Protein AF-T0ZUW7-F1 (afdb_monomer)

pLDDT: mean 89.57, std 8.63, range [55.88, 98.19]

Structure (mmCIF, N/CA/C/O backbone):
data_AF-T0ZUW7-F1
#
_entry.id   AF-T0ZUW7-F1
#
loop_
_atom_site.group_PDB
_atom_site.id
_atom_site.type_symbol
_atom_site.label_atom_id
_atom_site.label_alt_id
_atom_site.label_comp_id
_atom_site.label_asym_id
_atom_site.label_entity_id
_atom_site.label_seq_id
_atom_site.pdbx_PDB_ins_code
_atom_site.Cartn_x
_atom_site.Cartn_y
_atom_site.Cartn_z
_atom_site.occupancy
_atom_site.B_iso_or_equiv
_atom_site.auth_seq_id
_atom_site.auth_comp_id
_atom_site.auth_asym_id
_atom_site.auth_atom_id
_atom_site.pdbx_PDB_model_num
ATOM 1 N N . MET A 1 1 ? -29.473 -1.817 14.376 1.00 65.31 1 MET A N 1
ATOM 2 C CA . MET A 1 1 ? -29.757 -1.803 12.923 1.00 65.31 1 MET A CA 1
ATOM 3 C C . MET A 1 1 ? -31.236 -1.796 12.573 1.00 65.31 1 MET A C 1
ATOM 5 O O . MET A 1 1 ? -31.624 -0.920 11.813 1.00 65.31 1 MET A O 1
ATOM 9 N N . SER A 1 2 ? -32.086 -2.659 13.151 1.00 75.00 2 SER A N 1
ATOM 10 C CA . SER A 1 2 ? -33.503 -2.723 12.728 1.00 75.00 2 SER A CA 1
ATOM 11 C C . SER A 1 2 ? -34.293 -1.420 12.934 1.00 75.00 2 SER A C 1
ATOM 13 O O . SER A 1 2 ? -35.151 -1.095 12.122 1.00 75.00 2 SER A O 1
ATOM 15 N N . ALA A 1 3 ? -33.976 -0.619 13.958 1.00 85.62 3 ALA A N 1
ATOM 16 C CA . ALA A 1 3 ? -34.626 0.676 14.181 1.00 85.62 3 ALA A CA 1
ATOM 17 C C . ALA A 1 3 ? -34.295 1.734 13.109 1.00 85.62 3 ALA A C 1
ATOM 19 O O . ALA A 1 3 ? -35.110 2.619 12.861 1.00 85.62 3 ALA A O 1
ATOM 20 N N . VAL A 1 4 ? -33.115 1.647 12.483 1.00 89.00 4 VAL A N 1
ATOM 21 C CA . VAL A 1 4 ? -32.708 2.555 11.398 1.00 89.00 4 VAL A CA 1
ATOM 22 C C . VAL A 1 4 ? -33.339 2.095 10.088 1.00 89.00 4 VAL A C 1
ATOM 24 O O . VAL A 1 4 ? -33.973 2.906 9.424 1.00 89.00 4 VAL A O 1
ATOM 27 N N . ASN A 1 5 ? -33.277 0.794 9.778 1.00 91.31 5 ASN A N 1
ATOM 28 C CA . ASN A 1 5 ? -33.849 0.239 8.543 1.00 91.31 5 ASN A CA 1
ATOM 29 C C . ASN A 1 5 ? -35.365 0.454 8.449 1.00 91.31 5 ASN A C 1
ATOM 31 O O . ASN A 1 5 ? -35.867 0.770 7.381 1.00 91.31 5 ASN A O 1
ATOM 35 N N . LYS A 1 6 ? -36.088 0.424 9.577 1.00 90.75 6 LYS A N 1
ATOM 36 C CA . LYS A 1 6 ? -37.525 0.759 9.628 1.00 90.75 6 LYS A CA 1
ATOM 37 C C . LYS A 1 6 ? -37.865 2.195 9.205 1.00 90.75 6 LYS A C 1
ATOM 39 O O . LYS A 1 6 ? -39.023 2.470 8.916 1.00 90.75 6 LYS A O 1
ATOM 44 N N . LYS A 1 7 ? -36.899 3.118 9.231 1.00 93.94 7 LYS A N 1
ATOM 45 C CA . LYS A 1 7 ? -37.083 4.526 8.840 1.00 93.94 7 LYS A CA 1
ATOM 46 C C . LYS A 1 7 ? -36.586 4.819 7.423 1.00 93.94 7 LYS A C 1
ATOM 48 O O . LYS A 1 7 ? -36.747 5.944 6.956 1.00 93.94 7 LYS A O 1
ATOM 53 N N . LEU A 1 8 ? -35.947 3.853 6.765 1.00 92.25 8 LEU A N 1
ATOM 54 C CA . LEU A 1 8 ? -35.429 4.025 5.415 1.00 92.25 8 LEU A CA 1
ATOM 55 C C . LEU A 1 8 ? -36.551 3.781 4.388 1.00 92.25 8 LEU A C 1
ATOM 57 O O . LEU A 1 8 ? -37.366 2.878 4.577 1.00 92.25 8 LEU A O 1
ATOM 61 N N . PRO A 1 9 ? -36.643 4.596 3.324 1.00 93.50 9 PRO A N 1
ATOM 62 C CA . PRO A 1 9 ? -37.718 4.483 2.348 1.00 93.50 9 PRO A CA 1
ATOM 63 C C . PRO A 1 9 ? -37.502 3.314 1.378 1.00 93.50 9 PRO A C 1
ATOM 65 O O . PRO A 1 9 ? -36.383 3.041 0.937 1.00 93.50 9 PRO A O 1
ATOM 68 N N . GLY A 1 10 ? -38.605 2.686 0.964 1.00 89.12 10 GLY A N 1
ATOM 69 C CA . GLY A 1 10 ? -38.611 1.680 -0.099 1.00 89.12 10 GLY A CA 1
ATOM 70 C C . GLY A 1 10 ? -37.726 0.472 0.217 1.00 89.12 10 GLY A C 1
ATOM 71 O O . GLY A 1 10 ? -37.891 -0.163 1.251 1.00 89.12 10 GLY A O 1
ATOM 72 N N . ALA A 1 11 ? -36.801 0.157 -0.693 1.00 91.06 11 ALA A N 1
ATOM 73 C CA . ALA A 1 11 ? -35.883 -0.982 -0.596 1.00 91.06 11 ALA A CA 1
ATOM 74 C C . ALA A 1 11 ? -34.503 -0.618 -0.003 1.00 91.06 11 ALA A C 1
ATOM 76 O O . ALA A 1 11 ? -33.532 -1.341 -0.210 1.00 91.06 11 ALA A O 1
ATOM 77 N N . MET A 1 12 ? -34.371 0.533 0.666 1.00 94.00 12 MET A N 1
ATOM 78 C CA . MET A 1 12 ? -33.100 0.946 1.263 1.00 94.00 12 MET A CA 1
ATOM 79 C C . MET A 1 12 ? -32.828 0.191 2.567 1.00 94.00 12 MET A C 1
ATOM 81 O O . MET A 1 12 ? -33.620 0.256 3.504 1.00 94.00 12 MET A O 1
ATOM 85 N N . GLU A 1 13 ? -31.660 -0.444 2.657 1.00 92.31 13 GLU A N 1
ATOM 86 C CA . GLU A 1 13 ? -31.231 -1.187 3.839 1.00 92.31 13 GLU A CA 1
ATOM 87 C C . GLU A 1 13 ? -29.816 -0.784 4.271 1.00 92.31 13 GLU A C 1
ATOM 89 O O . GLU A 1 13 ? -28.922 -0.590 3.446 1.00 92.31 13 GLU A O 1
ATOM 94 N N . LEU A 1 14 ? -29.617 -0.629 5.582 1.00 93.56 14 LEU A N 1
ATOM 95 C CA . LEU A 1 14 ? -28.303 -0.496 6.196 1.00 93.56 14 LEU A CA 1
ATOM 96 C C . LEU A 1 14 ? -27.895 -1.837 6.807 1.00 93.56 14 LEU A C 1
ATOM 98 O O . LEU A 1 14 ? -28.558 -2.349 7.713 1.00 93.56 14 LEU A O 1
ATOM 102 N N . GLU A 1 15 ? -26.748 -2.339 6.370 1.00 92.88 15 GLU A N 1
ATOM 103 C CA . GLU A 1 15 ? -26.141 -3.566 6.875 1.00 92.88 15 GLU A CA 1
ATOM 104 C C . GLU A 1 15 ? -24.852 -3.271 7.645 1.00 92.88 15 GLU A C 1
ATOM 106 O O . GLU A 1 15 ? -24.142 -2.295 7.381 1.00 92.88 15 GLU A O 1
ATOM 111 N N . LEU A 1 16 ? -24.548 -4.124 8.623 1.00 91.69 16 LEU A N 1
ATOM 112 C CA . LEU A 1 16 ? -23.254 -4.109 9.294 1.00 91.69 16 LEU A CA 1
ATOM 113 C C . LEU A 1 16 ? -22.248 -4.837 8.418 1.00 91.69 16 LEU A C 1
ATOM 115 O O . LEU A 1 16 ? -22.358 -6.046 8.253 1.00 91.69 16 LEU A O 1
ATOM 119 N N . GLU A 1 17 ? -21.260 -4.114 7.897 1.00 90.38 17 GLU A N 1
ATOM 120 C CA . GLU A 1 17 ? -20.214 -4.756 7.101 1.00 90.38 17 GLU A CA 1
ATOM 121 C C . GLU A 1 17 ? -19.200 -5.492 7.990 1.00 90.38 17 GLU A C 1
ATOM 123 O O . GLU A 1 17 ? -18.935 -6.668 7.763 1.00 90.38 17 GLU A O 1
ATOM 128 N N . ASP A 1 18 ? -18.598 -4.807 8.971 1.00 93.44 18 ASP A N 1
ATOM 129 C CA . ASP A 1 18 ? -17.554 -5.382 9.834 1.00 93.44 18 ASP A CA 1
ATOM 130 C C . ASP A 1 18 ? -17.243 -4.466 11.037 1.00 93.44 18 ASP A C 1
ATOM 132 O O . ASP A 1 18 ? -17.628 -3.290 11.049 1.00 93.44 18 ASP A O 1
ATOM 136 N N . PHE A 1 19 ? -16.471 -4.979 11.998 1.00 95.50 19 PHE A N 1
ATOM 137 C CA . PHE A 1 19 ? -15.867 -4.217 13.092 1.00 95.50 19 PHE A CA 1
ATOM 138 C C . PHE A 1 19 ? -14.352 -4.117 12.918 1.00 95.50 19 PHE A C 1
ATOM 140 O O . PHE A 1 19 ? -13.660 -5.100 12.644 1.00 95.50 19 PHE A O 1
ATOM 147 N N . TYR A 1 20 ? -13.820 -2.908 13.108 1.00 96.12 20 TYR A N 1
ATOM 148 C CA . TYR A 1 20 ? -12.400 -2.620 12.923 1.00 96.12 20 TYR A CA 1
ATOM 149 C C . TYR A 1 20 ? -11.788 -2.050 14.198 1.00 96.12 20 TYR A C 1
ATOM 151 O O . TYR A 1 20 ? -12.281 -1.070 14.750 1.00 96.12 20 TYR A O 1
ATOM 159 N N . THR A 1 21 ? -10.679 -2.641 14.634 1.00 95.06 21 THR A N 1
ATOM 160 C CA . THR A 1 21 ? -9.975 -2.274 15.869 1.00 95.06 21 THR A CA 1
ATOM 161 C C . THR A 1 21 ? -9.052 -1.077 15.673 1.00 95.06 21 THR A C 1
ATOM 163 O O . THR A 1 21 ? -8.863 -0.278 16.588 1.00 95.06 21 THR A O 1
ATOM 166 N N . ARG A 1 22 ? -8.475 -0.928 14.472 1.00 95.44 22 ARG A N 1
ATOM 167 C CA . ARG A 1 22 ? -7.597 0.188 14.088 1.00 95.44 22 ARG A CA 1
ATOM 168 C C . ARG A 1 22 ? -7.790 0.558 12.625 1.00 95.44 22 ARG A C 1
ATOM 170 O O . ARG A 1 22 ? -8.087 -0.293 11.787 1.00 95.44 22 ARG A O 1
ATOM 177 N N . GLY A 1 23 ? -7.563 1.830 12.308 1.00 94.25 23 GLY A N 1
ATOM 178 C CA . GLY A 1 23 ? -7.684 2.345 10.952 1.00 94.25 23 GLY A CA 1
ATOM 179 C C . GLY A 1 23 ? -6.717 3.484 10.659 1.00 94.25 23 GLY A C 1
ATOM 180 O O . GLY A 1 23 ? -6.427 4.309 11.519 1.00 94.25 23 GLY A O 1
ATOM 181 N N . VAL A 1 24 ? -6.239 3.530 9.420 1.00 92.88 24 VAL A N 1
ATOM 182 C CA . VAL A 1 24 ? -5.440 4.622 8.865 1.00 92.88 24 VAL A CA 1
ATOM 183 C C . VAL A 1 24 ? -6.250 5.291 7.765 1.00 92.88 24 VAL A C 1
ATOM 185 O O . VAL A 1 24 ? -6.628 4.650 6.782 1.00 92.88 24 VAL A O 1
ATOM 188 N N . PHE A 1 25 ? -6.462 6.596 7.913 1.00 91.38 25 PHE A N 1
ATOM 189 C CA . PHE A 1 25 ? -7.067 7.463 6.908 1.00 91.38 25 PHE A CA 1
ATOM 190 C C . PHE A 1 25 ? -6.037 8.503 6.490 1.00 91.38 25 PHE A C 1
ATOM 192 O O . PHE A 1 25 ? -5.403 9.134 7.332 1.00 91.38 25 PHE A O 1
ATOM 199 N N . VAL A 1 26 ? -5.844 8.668 5.185 1.00 86.44 26 VAL A N 1
ATOM 200 C CA . VAL A 1 26 ? -4.820 9.580 4.657 1.00 86.44 26 VAL A CA 1
ATOM 201 C C . VAL A 1 26 ? -5.469 10.899 4.268 1.00 86.44 26 VAL A C 1
ATOM 203 O O . VAL A 1 26 ? -6.536 10.899 3.658 1.00 86.44 26 VAL A O 1
ATOM 206 N N . GLY A 1 27 ? -4.834 12.023 4.597 1.00 80.38 27 GLY A N 1
ATOM 207 C CA . GLY A 1 27 ? -5.295 13.354 4.192 1.00 80.38 27 GLY A CA 1
ATOM 208 C C . GLY A 1 27 ? -5.188 13.585 2.681 1.00 80.38 27 GLY A C 1
ATOM 209 O O . GLY A 1 27 ? -4.425 12.916 1.977 1.00 80.38 27 GLY A O 1
ATOM 210 N N . LYS A 1 28 ? -5.948 14.552 2.157 1.00 76.50 28 LYS A N 1
ATOM 211 C CA . LYS A 1 28 ? -5.765 15.035 0.785 1.00 76.50 28 LYS A CA 1
ATOM 212 C C . LYS A 1 28 ? -4.406 15.715 0.646 1.00 76.50 28 LYS A C 1
ATOM 214 O O . LYS A 1 28 ? -3.931 16.412 1.540 1.00 76.50 28 LYS A O 1
ATOM 219 N N . LYS A 1 29 ? -3.805 15.565 -0.534 1.00 67.50 29 LYS A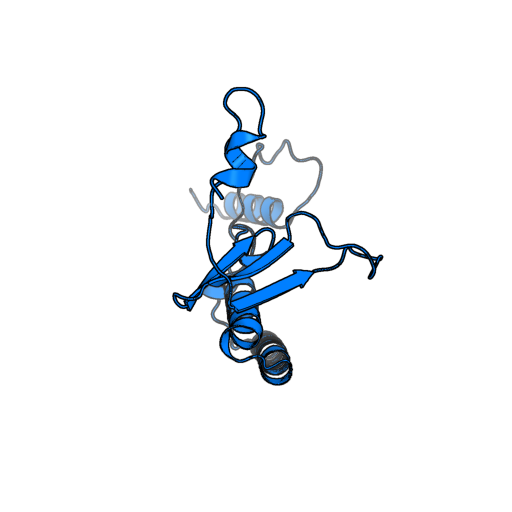 N 1
ATOM 220 C CA . LYS A 1 29 ? -2.565 16.258 -0.896 1.00 67.50 29 LYS A CA 1
ATOM 221 C C . LYS A 1 29 ? -2.792 17.777 -0.766 1.00 67.50 29 LYS A C 1
ATOM 223 O O . LYS A 1 29 ? -3.679 18.311 -1.425 1.00 67.50 29 LYS A O 1
ATOM 228 N N . GLY A 1 30 ? -2.040 18.439 0.115 1.00 66.06 30 GLY A N 1
ATOM 229 C CA . GLY A 1 30 ? -2.099 19.893 0.335 1.00 66.06 30 GLY A CA 1
ATOM 230 C C . GLY A 1 30 ? -3.196 20.412 1.278 1.00 66.06 30 GLY A C 1
ATOM 231 O O . GLY A 1 30 ? -3.258 21.619 1.483 1.00 66.06 30 GLY A O 1
ATOM 232 N N . LYS A 1 31 ? -4.051 19.554 1.862 1.00 59.94 31 LYS A N 1
ATOM 233 C CA . LYS A 1 31 ? -5.048 19.956 2.877 1.00 59.94 31 LYS A CA 1
ATOM 234 C C . LYS A 1 31 ? -5.138 18.902 3.982 1.00 59.94 31 LYS A C 1
ATOM 236 O O . LYS A 1 31 ? -5.708 17.834 3.764 1.00 59.94 31 LYS A O 1
ATOM 241 N N . SER A 1 32 ? -4.591 19.212 5.156 1.00 59.19 32 SER A N 1
ATOM 242 C CA . SER A 1 32 ? -4.556 18.323 6.329 1.00 59.19 32 SER A CA 1
ATOM 243 C C . SER A 1 32 ? -5.931 18.084 6.956 1.00 59.19 32 SER A C 1
ATOM 245 O O . SER A 1 32 ? -6.160 17.016 7.510 1.00 59.19 32 SER A O 1
ATOM 247 N N . GLU A 1 33 ? -6.865 19.026 6.819 1.00 67.44 33 GLU A N 1
ATOM 248 C CA . GLU A 1 33 ? -8.181 18.957 7.473 1.00 67.44 33 GLU A CA 1
ATOM 249 C C . GLU A 1 33 ? -9.199 18.055 6.758 1.00 67.44 33 GLU A C 1
ATOM 251 O O . GLU A 1 33 ? -10.282 17.803 7.277 1.00 67.44 33 GLU A O 1
ATOM 256 N N . SER A 1 34 ? -8.884 17.552 5.556 1.00 71.44 34 SER A N 1
ATOM 257 C CA . SER A 1 34 ? -9.823 16.735 4.777 1.00 71.44 34 SER A CA 1
ATOM 258 C C . SER A 1 34 ? -9.205 15.419 4.315 1.00 71.44 34 SER A C 1
ATOM 260 O O . SER A 1 34 ? -8.150 15.401 3.681 1.00 71.44 34 SER A O 1
ATOM 262 N N . GLY A 1 35 ? -9.887 14.307 4.593 1.00 73.69 35 GLY A N 1
ATOM 263 C CA . GLY A 1 35 ? -9.469 12.971 4.169 1.00 73.69 35 GLY A CA 1
ATOM 264 C C . GLY A 1 35 ? -9.501 12.783 2.648 1.00 73.69 35 GLY A C 1
ATOM 265 O O . GLY A 1 35 ? -10.390 13.276 1.942 1.00 73.69 35 GLY A O 1
ATOM 266 N N . ALA A 1 36 ? -8.534 12.035 2.122 1.00 80.38 36 ALA A N 1
ATOM 267 C CA . ALA A 1 36 ? -8.537 11.570 0.747 1.00 80.38 36 ALA A CA 1
ATOM 268 C C . ALA A 1 36 ? -9.666 10.551 0.553 1.00 80.38 36 ALA A C 1
ATOM 270 O O . ALA A 1 36 ? -9.736 9.511 1.213 1.00 80.38 36 ALA A O 1
ATOM 271 N N . LYS A 1 37 ? -10.566 10.841 -0.391 1.00 81.75 37 LYS A N 1
ATOM 272 C CA . LYS A 1 37 ? -11.683 9.948 -0.711 1.00 81.75 37 LYS A CA 1
ATOM 273 C C . LYS A 1 37 ? -11.125 8.585 -1.144 1.00 81.75 37 LYS A C 1
ATOM 275 O O . LYS A 1 37 ? -10.245 8.525 -1.997 1.00 81.75 37 LYS A O 1
ATOM 280 N N . LYS A 1 38 ? -11.675 7.499 -0.587 1.00 84.88 38 LYS A N 1
ATOM 281 C CA . LYS A 1 38 ? -11.328 6.095 -0.896 1.00 84.88 38 LYS A CA 1
ATOM 282 C C . LYS A 1 38 ? -9.900 5.648 -0.534 1.00 84.88 38 LYS A C 1
ATOM 284 O O . LYS A 1 38 ? -9.525 4.567 -0.977 1.00 84.88 38 LYS A O 1
ATOM 289 N N . LYS A 1 39 ? -9.123 6.408 0.251 1.00 89.94 39 LYS A N 1
ATOM 290 C CA . LYS A 1 39 ? -7.780 5.987 0.691 1.00 89.94 39 LYS A CA 1
ATOM 291 C C . LYS A 1 39 ? -7.768 5.670 2.188 1.00 89.94 39 LYS A C 1
ATOM 293 O O . LYS A 1 39 ? -7.686 6.579 3.011 1.00 89.94 39 LYS A O 1
ATOM 298 N N . TYR A 1 40 ? -7.890 4.388 2.528 1.00 92.38 40 TYR A N 1
ATOM 299 C CA . TYR A 1 40 ? -7.903 3.915 3.915 1.00 92.38 40 TYR A CA 1
ATOM 300 C C . TYR A 1 40 ? -7.427 2.464 4.049 1.00 92.38 40 TYR A C 1
ATOM 302 O O . TYR A 1 40 ? -7.497 1.680 3.098 1.00 92.38 40 TYR A O 1
ATOM 310 N N . ALA A 1 41 ? -6.921 2.125 5.232 1.00 95.12 41 ALA A N 1
ATOM 311 C CA . ALA A 1 41 ? -6.537 0.772 5.607 1.00 95.12 41 ALA A CA 1
ATOM 312 C C . ALA A 1 41 ? -7.079 0.466 7.006 1.00 95.12 41 ALA A C 1
ATOM 314 O O . ALA A 1 41 ? -6.916 1.286 7.902 1.00 95.12 41 ALA A O 1
ATOM 315 N N . LEU A 1 42 ? -7.741 -0.674 7.188 1.00 95.69 42 LEU A N 1
ATOM 316 C CA . LEU A 1 42 ? -8.441 -1.027 8.425 1.00 95.69 42 LEU A CA 1
ATOM 317 C C . LEU A 1 42 ? -8.045 -2.433 8.878 1.00 95.69 42 LEU A C 1
ATOM 319 O O . LEU A 1 42 ? -7.878 -3.311 8.034 1.00 95.69 42 LEU A O 1
ATOM 323 N N . LEU A 1 43 ? -7.925 -2.647 10.186 1.00 97.00 43 LEU A N 1
ATOM 324 C CA . LEU A 1 43 ? -7.699 -3.951 10.808 1.00 97.00 43 LEU A CA 1
ATOM 325 C C . LEU A 1 43 ? -9.006 -4.448 11.420 1.00 97.00 43 LEU A C 1
ATOM 327 O O . LEU A 1 43 ? -9.509 -3.826 12.351 1.00 97.00 43 LEU A O 1
ATOM 331 N N . SER A 1 44 ? -9.560 -5.536 10.891 1.00 96.38 44 SER A N 1
ATOM 332 C CA . SER A 1 44 ? -10.762 -6.168 11.446 1.00 96.38 44 SER A CA 1
ATOM 333 C C . SER A 1 44 ? -10.451 -6.856 12.777 1.00 96.38 44 SER A C 1
ATOM 335 O O . SER A 1 44 ? -9.310 -7.273 12.993 1.00 96.38 44 SER A O 1
ATOM 337 N N . GLU A 1 45 ? -11.466 -7.139 13.589 1.00 94.56 45 GLU A N 1
ATOM 338 C CA . GLU A 1 45 ? -11.31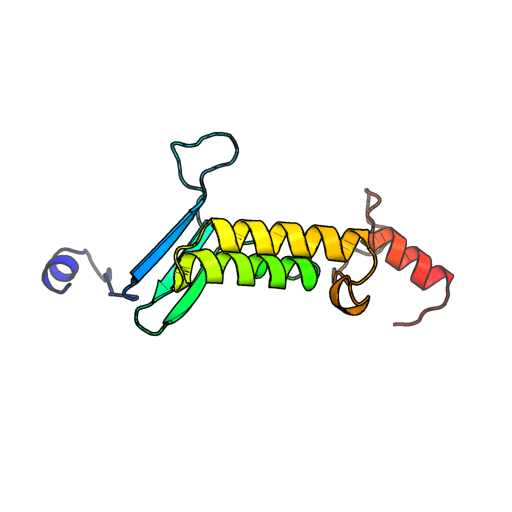8 -7.989 14.785 1.00 94.56 45 GLU A CA 1
ATOM 339 C C . GLU A 1 45 ? -10.751 -9.383 14.470 1.00 94.56 45 GLU A C 1
ATOM 341 O O . GLU A 1 45 ? -9.961 -9.923 15.238 1.00 94.56 45 GLU A O 1
ATOM 346 N N . SER A 1 46 ? -11.036 -9.928 13.280 1.00 93.38 46 SER A N 1
ATOM 347 C CA . SER A 1 46 ? -10.475 -11.211 12.833 1.00 93.38 46 SER A CA 1
ATOM 348 C C . SER A 1 46 ? -8.996 -11.141 12.397 1.00 93.38 46 SER A C 1
ATOM 350 O O . SER A 1 46 ? -8.501 -12.072 11.763 1.00 93.38 46 SER A O 1
ATOM 352 N N . GLY A 1 47 ? -8.308 -10.010 12.592 1.00 92.62 47 GLY A N 1
ATOM 353 C CA . GLY A 1 47 ? -6.913 -9.805 12.183 1.00 92.62 47 GLY A CA 1
ATOM 354 C C . GLY A 1 47 ? -6.674 -9.567 10.682 1.00 92.62 47 GLY A C 1
ATOM 355 O O . GLY A 1 47 ? -5.522 -9.429 10.259 1.00 92.62 47 GLY A O 1
ATOM 356 N N . ARG A 1 48 ? -7.727 -9.497 9.855 1.00 94.00 48 ARG A N 1
ATOM 357 C CA . ARG A 1 48 ? -7.623 -9.199 8.419 1.00 94.00 48 ARG A CA 1
ATOM 358 C C . ARG A 1 48 ? -7.428 -7.701 8.189 1.00 94.00 48 ARG A C 1
ATOM 360 O O . ARG A 1 48 ? -8.090 -6.871 8.807 1.00 94.00 48 ARG A O 1
ATOM 367 N N . ILE A 1 49 ? -6.536 -7.349 7.262 1.00 94.12 49 ILE A N 1
ATOM 368 C CA . ILE A 1 49 ? -6.321 -5.955 6.860 1.00 94.12 49 ILE A CA 1
ATOM 369 C C . ILE A 1 49 ? -7.062 -5.677 5.552 1.00 94.12 49 ILE A C 1
ATOM 371 O O . ILE A 1 49 ? -6.770 -6.272 4.515 1.00 94.12 49 ILE A O 1
ATOM 375 N N . LYS A 1 50 ? -7.993 -4.723 5.589 1.00 93.25 50 LYS A N 1
ATOM 376 C CA . LYS A 1 50 ? -8.716 -4.215 4.421 1.00 93.25 50 LYS A CA 1
ATOM 377 C C . LYS A 1 50 ? -8.052 -2.942 3.920 1.00 93.25 50 LYS A C 1
ATOM 379 O O . LYS A 1 50 ? -7.987 -1.960 4.648 1.00 93.25 50 LYS A O 1
ATOM 384 N N . ILE A 1 51 ? -7.598 -2.936 2.668 1.00 92.38 51 ILE A N 1
ATOM 385 C CA . ILE A 1 51 ? -6.862 -1.812 2.065 1.00 92.38 51 ILE A CA 1
ATOM 386 C C . ILE A 1 51 ? -7.636 -1.290 0.854 1.00 92.38 51 ILE A C 1
ATOM 388 O O . ILE A 1 51 ? -8.015 -2.058 -0.032 1.00 92.38 51 ILE A O 1
ATOM 392 N N . LYS A 1 52 ? -7.872 0.024 0.797 1.00 90.81 52 LYS A N 1
ATOM 393 C CA . LYS A 1 52 ? -8.555 0.698 -0.316 1.00 90.81 52 LYS A CA 1
ATOM 394 C C . LYS A 1 52 ? -7.789 1.947 -0.744 1.00 90.81 52 LYS A C 1
ATOM 396 O O . LYS A 1 52 ? -7.337 2.721 0.091 1.00 90.81 52 LYS A O 1
ATOM 401 N N . GLY A 1 53 ? -7.637 2.122 -2.059 1.00 86.31 53 GLY A N 1
ATOM 402 C CA . GLY A 1 53 ? -7.045 3.318 -2.679 1.00 86.31 53 GLY A CA 1
ATOM 403 C C . GLY A 1 53 ? -5.540 3.515 -2.471 1.00 86.31 53 GLY A C 1
ATOM 404 O O . GLY A 1 53 ? -5.010 4.546 -2.879 1.00 86.31 53 GLY A O 1
ATOM 405 N N . PHE A 1 54 ? -4.854 2.558 -1.846 1.00 87.62 54 PHE A N 1
ATOM 406 C CA . PHE A 1 54 ? -3.398 2.552 -1.716 1.00 87.62 54 PHE A CA 1
ATOM 407 C C . PHE A 1 54 ? -2.708 1.954 -2.945 1.00 87.62 54 PHE A C 1
ATOM 409 O O . PHE A 1 54 ? -3.303 1.223 -3.733 1.00 87.62 54 PHE A O 1
ATOM 416 N N . GLU A 1 55 ? -1.429 2.268 -3.098 1.00 80.62 55 GLU A N 1
ATOM 417 C CA . GLU A 1 55 ? -0.575 1.825 -4.195 1.00 80.62 55 GLU A CA 1
ATOM 418 C C . GLU A 1 55 ? -0.395 0.294 -4.220 1.00 80.62 55 GLU A C 1
ATOM 420 O O . GLU A 1 55 ? -0.265 -0.286 -5.291 1.00 80.62 55 GLU A O 1
ATOM 425 N N . LEU A 1 56 ? -0.518 -0.381 -3.072 1.00 80.00 56 LEU A N 1
ATOM 426 C CA . LEU A 1 56 ? -0.412 -1.835 -2.905 1.00 80.00 56 LEU A CA 1
ATOM 427 C C . LEU A 1 56 ? -1.319 -2.638 -3.848 1.00 80.00 56 LEU A C 1
ATOM 429 O O . LEU A 1 56 ? -0.965 -3.747 -4.256 1.00 80.00 56 LEU A O 1
ATOM 433 N N . VAL A 1 57 ? -2.506 -2.104 -4.155 1.00 75.50 57 VAL A N 1
ATOM 434 C CA . VAL A 1 57 ? -3.500 -2.781 -5.004 1.00 75.50 57 VAL A CA 1
ATOM 435 C C . VAL A 1 57 ? -3.315 -2.480 -6.491 1.00 75.50 57 VAL A C 1
ATOM 437 O O . VAL A 1 57 ? -4.026 -3.040 -7.327 1.00 75.50 57 VAL A O 1
ATOM 440 N N . ARG A 1 58 ? -2.380 -1.593 -6.840 1.00 82.50 58 ARG A N 1
ATOM 441 C CA . ARG A 1 58 ? -2.068 -1.275 -8.227 1.00 82.50 58 ARG A CA 1
ATOM 442 C C . ARG A 1 58 ? -1.071 -2.285 -8.795 1.00 82.50 58 ARG A C 1
ATOM 444 O O . ARG A 1 58 ? -0.146 -2.724 -8.120 1.00 82.50 58 ARG A O 1
ATOM 451 N N . ARG A 1 59 ? -1.288 -2.660 -10.056 1.00 80.62 59 ARG A N 1
ATOM 452 C CA . ARG A 1 59 ? -0.507 -3.691 -10.764 1.00 80.62 59 ARG A CA 1
ATOM 453 C C . ARG A 1 59 ? 0.759 -3.132 -11.417 1.00 80.62 59 ARG A C 1
ATOM 455 O O . ARG A 1 59 ? 1.660 -3.891 -11.734 1.00 80.62 59 ARG A O 1
ATOM 462 N N . ASP A 1 60 ? 0.806 -1.816 -11.591 1.00 84.94 60 ASP A N 1
ATOM 463 C CA . ASP A 1 60 ? 1.875 -1.061 -12.245 1.00 84.94 60 ASP A CA 1
ATOM 464 C C . ASP A 1 60 ? 2.961 -0.586 -11.265 1.00 84.94 60 ASP A C 1
ATOM 466 O O . ASP A 1 60 ? 3.663 0.384 -11.532 1.00 84.94 60 ASP A O 1
ATOM 470 N N . TRP A 1 61 ? 3.096 -1.261 -10.122 1.00 89.81 61 TRP A N 1
ATOM 471 C CA . TRP A 1 61 ? 4.127 -0.999 -9.118 1.00 89.81 61 TRP A CA 1
ATOM 472 C C . TRP A 1 61 ? 5.013 -2.225 -8.935 1.00 89.81 61 TRP A C 1
ATOM 474 O O . TRP A 1 61 ? 4.533 -3.358 -9.012 1.00 89.81 61 TRP A O 1
ATOM 484 N N . SER A 1 62 ? 6.294 -1.987 -8.652 1.00 93.00 62 SER A N 1
ATOM 485 C CA . SER A 1 62 ? 7.253 -3.050 -8.357 1.00 93.00 62 SER A CA 1
ATOM 486 C C . SER A 1 62 ? 6.870 -3.815 -7.089 1.00 93.00 62 SER A C 1
ATOM 488 O O . SER A 1 62 ? 6.221 -3.277 -6.181 1.00 93.00 62 SER A O 1
ATOM 490 N N . ASN A 1 63 ? 7.282 -5.082 -7.012 1.00 92.94 63 ASN A N 1
ATOM 491 C CA . ASN A 1 63 ? 6.972 -5.922 -5.859 1.00 92.94 63 ASN A CA 1
ATOM 492 C C . ASN A 1 63 ? 7.577 -5.349 -4.571 1.00 92.94 63 ASN A C 1
ATOM 494 O O . ASN A 1 63 ? 6.903 -5.314 -3.544 1.00 92.94 63 ASN A O 1
ATOM 498 N N . VAL A 1 64 ? 8.796 -4.798 -4.645 1.00 94.88 64 VAL A N 1
ATOM 499 C CA . VAL A 1 64 ? 9.446 -4.148 -3.499 1.00 94.88 64 VAL A CA 1
ATOM 500 C C . VAL A 1 64 ? 8.601 -3.004 -2.933 1.00 94.88 64 VAL A C 1
ATOM 502 O O . VAL A 1 64 ? 8.416 -2.915 -1.724 1.00 94.88 64 VAL A O 1
ATOM 505 N N . ALA A 1 65 ? 8.007 -2.162 -3.784 1.00 93.31 65 ALA A N 1
ATOM 506 C CA . ALA A 1 65 ? 7.189 -1.044 -3.321 1.00 93.31 65 ALA A CA 1
ATOM 507 C C . ALA A 1 65 ? 5.890 -1.527 -2.660 1.00 93.31 65 ALA A C 1
ATOM 509 O O . ALA A 1 65 ? 5.470 -0.988 -1.631 1.00 93.31 65 ALA A O 1
ATOM 510 N N . ARG A 1 66 ? 5.270 -2.564 -3.236 1.00 92.75 66 ARG A N 1
ATOM 511 C CA . ARG A 1 66 ? 4.068 -3.200 -2.689 1.00 92.75 66 ARG A CA 1
ATOM 512 C C . ARG A 1 66 ? 4.359 -3.812 -1.320 1.00 92.75 66 ARG A C 1
ATOM 514 O O . ARG A 1 66 ? 3.682 -3.476 -0.350 1.00 92.75 66 ARG A O 1
ATOM 521 N N . GLU A 1 67 ? 5.391 -4.638 -1.210 1.00 93.62 67 GLU A N 1
ATOM 522 C CA . GLU A 1 67 ? 5.719 -5.317 0.043 1.00 93.62 67 GLU A CA 1
ATOM 523 C C . GLU A 1 67 ? 6.148 -4.332 1.138 1.00 93.62 67 GLU A C 1
ATOM 525 O O . GLU A 1 67 ? 5.685 -4.431 2.274 1.00 93.62 67 GLU A O 1
ATOM 530 N N . THR A 1 68 ? 6.938 -3.308 0.806 1.00 95.88 68 THR A N 1
ATOM 531 C CA . THR A 1 68 ? 7.295 -2.256 1.768 1.00 95.88 68 THR A CA 1
ATOM 532 C C . THR A 1 68 ? 6.056 -1.530 2.291 1.00 95.88 68 THR A C 1
ATOM 534 O O . THR A 1 68 ? 5.921 -1.362 3.503 1.00 95.88 68 THR A O 1
ATOM 537 N N . GLN A 1 69 ? 5.110 -1.145 1.424 1.00 94.62 69 GLN A N 1
ATOM 538 C CA . GLN A 1 69 ? 3.876 -0.498 1.878 1.00 94.62 69 GLN A CA 1
ATOM 539 C C . GLN A 1 69 ? 3.025 -1.427 2.754 1.00 94.62 69 GLN A C 1
ATOM 541 O O . GLN A 1 69 ? 2.470 -0.977 3.757 1.00 94.62 69 GLN A O 1
ATOM 546 N N . LYS A 1 70 ? 2.931 -2.714 2.404 1.00 94.50 70 LYS A N 1
ATOM 547 C CA . LYS A 1 70 ? 2.217 -3.711 3.208 1.00 94.50 70 LYS A CA 1
ATOM 548 C C . LYS A 1 70 ? 2.812 -3.813 4.612 1.00 94.50 70 LYS A C 1
ATOM 550 O O . LYS A 1 70 ? 2.078 -3.65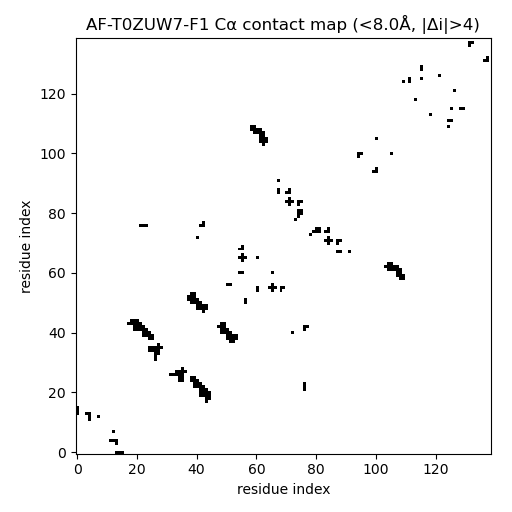5 5.582 1.00 94.50 70 LYS A O 1
ATOM 555 N N . ARG A 1 71 ? 4.133 -3.983 4.719 1.00 96.12 71 ARG A N 1
ATOM 556 C CA . ARG A 1 71 ? 4.853 -4.076 6.000 1.00 96.12 71 ARG A CA 1
ATOM 557 C C . ARG A 1 71 ? 4.677 -2.821 6.856 1.00 96.12 71 ARG A C 1
ATOM 559 O O . ARG A 1 71 ? 4.482 -2.925 8.062 1.00 96.12 71 ARG A O 1
ATOM 566 N N . VAL A 1 72 ? 4.692 -1.636 6.240 1.00 96.56 72 VAL A N 1
ATOM 567 C CA . VAL A 1 72 ? 4.411 -0.362 6.927 1.00 96.56 72 VAL A CA 1
ATOM 568 C C . VAL A 1 72 ? 2.990 -0.337 7.492 1.00 96.56 72 VAL A C 1
ATOM 570 O O . VAL A 1 72 ? 2.797 -0.001 8.660 1.00 96.56 72 VAL A O 1
ATOM 573 N N . LEU A 1 73 ? 1.990 -0.708 6.687 1.00 95.31 73 LEU A N 1
ATOM 574 C CA . LEU A 1 73 ? 0.601 -0.758 7.143 1.00 95.31 73 LEU A CA 1
ATOM 575 C C . LEU A 1 73 ? 0.410 -1.799 8.249 1.00 95.31 73 LEU A C 1
ATOM 577 O O . LEU A 1 73 ? -0.330 -1.539 9.189 1.00 95.31 73 LEU A O 1
ATOM 581 N N . GLU A 1 74 ? 1.091 -2.942 8.177 1.00 95.50 74 GLU A N 1
ATOM 582 C CA . GLU A 1 74 ? 1.071 -3.957 9.231 1.00 95.50 74 GLU A CA 1
ATOM 583 C C . GLU A 1 74 ? 1.695 -3.455 10.534 1.00 95.50 74 GLU A C 1
ATOM 585 O O . GLU A 1 74 ? 1.078 -3.617 11.584 1.00 95.50 74 GLU A O 1
ATOM 590 N N . ALA A 1 75 ? 2.847 -2.783 10.480 1.00 97.06 75 ALA A N 1
ATOM 591 C CA . ALA A 1 75 ? 3.476 -2.195 11.663 1.00 97.06 75 ALA A CA 1
ATOM 592 C C . ALA A 1 75 ? 2.558 -1.167 12.348 1.00 97.06 75 ALA A C 1
ATOM 594 O O . ALA A 1 75 ? 2.414 -1.164 13.570 1.00 97.06 75 ALA A O 1
ATOM 595 N N . ILE A 1 76 ? 1.867 -0.328 11.572 1.00 95.88 76 ILE A N 1
ATOM 596 C CA . ILE A 1 76 ? 0.946 0.673 12.126 1.00 95.88 76 ILE A CA 1
ATOM 597 C C . ILE A 1 76 ? -0.331 0.013 12.655 1.00 95.88 76 ILE A C 1
ATOM 599 O O . ILE A 1 76 ? -0.768 0.300 13.766 1.00 95.88 76 ILE A O 1
ATOM 603 N N . LEU A 1 77 ? -0.953 -0.867 11.872 1.00 95.94 77 LEU A N 1
ATOM 604 C CA . LEU A 1 77 ? -2.258 -1.423 12.214 1.00 95.94 77 LEU A CA 1
ATOM 605 C C . LEU A 1 77 ? -2.153 -2.515 13.277 1.00 95.94 77 LEU A C 1
ATOM 607 O O . LEU A 1 77 ? -2.872 -2.458 14.267 1.00 95.94 77 LEU A O 1
ATOM 611 N N . LYS A 1 78 ? -1.258 -3.492 13.121 1.00 95.75 78 LYS A N 1
ATOM 612 C CA . LYS A 1 78 ? -1.132 -4.607 14.072 1.00 95.75 78 LYS A CA 1
ATOM 613 C C . LYS A 1 78 ? -0.369 -4.181 15.323 1.00 95.75 78 LY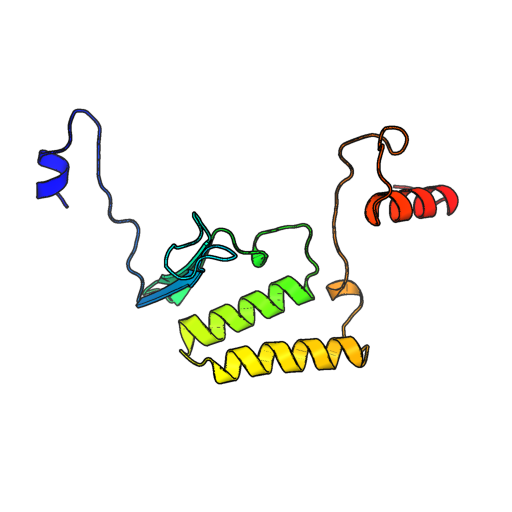S A C 1
ATOM 615 O O . LYS A 1 78 ? -0.826 -4.428 16.433 1.00 95.75 78 LYS A O 1
ATOM 620 N N . GLU A 1 79 ? 0.744 -3.473 15.161 1.00 94.56 79 GLU A N 1
ATOM 621 C CA . GLU A 1 79 ? 1.661 -3.191 16.277 1.00 94.56 79 GLU A CA 1
ATOM 622 C C . GLU A 1 79 ? 1.497 -1.781 16.853 1.00 94.56 79 GLU A C 1
ATOM 624 O O . GLU A 1 79 ? 1.814 -1.554 18.014 1.00 94.56 79 GLU A O 1
ATOM 629 N N . GLY A 1 80 ? 0.937 -0.836 16.093 1.00 93.69 80 GLY A N 1
ATOM 630 C CA . GLY A 1 80 ? 0.777 0.547 16.549 1.00 93.69 80 GLY A CA 1
ATOM 631 C C . GLY A 1 80 ? 2.093 1.326 16.595 1.00 93.69 80 GLY A C 1
ATOM 632 O O . GLY A 1 80 ? 2.135 2.391 17.203 1.00 93.69 80 GLY A O 1
ATOM 633 N N . SER A 1 81 ? 3.161 0.820 15.966 1.00 95.06 81 SER A N 1
ATOM 634 C CA . SER A 1 81 ? 4.491 1.435 16.021 1.00 95.06 81 SER A CA 1
ATOM 635 C C . SER A 1 81 ? 4.789 2.249 14.764 1.00 95.06 81 SER A C 1
ATOM 637 O O . SER A 1 81 ? 4.953 1.714 13.662 1.00 95.06 81 SER A O 1
ATOM 639 N N . LYS A 1 82 ? 4.909 3.567 14.946 1.00 93.56 82 LYS A N 1
ATOM 640 C CA . LYS A 1 82 ? 5.372 4.493 13.900 1.00 93.56 82 LYS A CA 1
ATOM 641 C C . LYS A 1 82 ? 6.882 4.370 13.670 1.00 93.56 82 LYS A C 1
ATOM 643 O O . LYS A 1 82 ? 7.348 4.575 12.554 1.00 93.56 82 LYS A O 1
ATOM 648 N N . GLU A 1 83 ? 7.630 4.010 14.709 1.00 97.12 83 GLU A N 1
ATOM 649 C CA . GLU A 1 83 ? 9.078 3.813 14.683 1.00 97.12 83 GLU A CA 1
ATOM 650 C C . GLU A 1 83 ? 9.417 2.634 13.773 1.00 97.12 83 GLU A C 1
ATOM 652 O O . GLU A 1 83 ? 10.148 2.796 12.800 1.00 97.12 83 GLU A O 1
ATOM 657 N N . LYS A 1 84 ? 8.762 1.487 13.989 1.00 97.25 84 LYS A N 1
ATOM 658 C CA . LYS A 1 84 ? 8.939 0.302 13.147 1.00 97.25 84 LYS A CA 1
ATOM 659 C C . LYS A 1 84 ? 8.564 0.570 11.691 1.00 97.25 84 LYS A C 1
ATOM 661 O O . LYS A 1 84 ? 9.255 0.123 10.778 1.00 97.25 84 LYS A O 1
ATOM 666 N N . ALA A 1 85 ? 7.487 1.322 11.459 1.00 96.69 85 ALA A N 1
ATOM 667 C CA . ALA A 1 85 ? 7.099 1.740 10.115 1.00 96.69 85 ALA A CA 1
ATOM 668 C C . ALA A 1 85 ? 8.190 2.585 9.431 1.00 96.69 85 ALA A C 1
ATOM 670 O O . ALA A 1 85 ? 8.484 2.370 8.254 1.00 96.69 85 ALA A O 1
ATOM 671 N N . LEU A 1 86 ? 8.813 3.515 10.159 1.00 97.38 86 LEU A N 1
ATOM 672 C CA . LEU A 1 86 ? 9.917 4.328 9.652 1.00 97.38 86 LEU A CA 1
ATOM 673 C C . LEU A 1 86 ? 11.156 3.477 9.338 1.00 97.38 86 LEU A C 1
ATOM 675 O O . LEU A 1 86 ? 11.776 3.670 8.290 1.00 97.38 86 LEU A O 1
ATOM 679 N N . ASP A 1 87 ? 11.494 2.531 10.210 1.00 98.19 87 ASP A N 1
ATOM 680 C CA . ASP A 1 87 ? 12.659 1.663 10.035 1.00 98.19 87 ASP A CA 1
ATOM 681 C C . ASP A 1 87 ? 12.506 0.752 8.812 1.00 98.19 87 ASP A C 1
ATOM 683 O O . ASP A 1 87 ? 13.414 0.682 7.987 1.00 98.19 87 ASP A O 1
ATOM 687 N N . ILE A 1 88 ? 11.314 0.184 8.584 1.00 98.00 88 ILE A N 1
ATOM 688 C CA . ILE A 1 88 ? 11.005 -0.587 7.366 1.00 98.00 88 ILE A CA 1
ATOM 689 C C . ILE A 1 88 ? 11.305 0.222 6.094 1.00 98.00 88 ILE A C 1
ATOM 691 O O . ILE A 1 88 ? 11.870 -0.308 5.130 1.00 98.00 88 ILE A O 1
ATOM 695 N N . VAL A 1 89 ? 10.928 1.505 6.069 1.00 97.56 89 VAL A N 1
ATOM 696 C CA . VAL A 1 89 ? 11.179 2.383 4.917 1.00 97.56 89 VAL A CA 1
ATOM 697 C C . VAL A 1 89 ? 12.674 2.652 4.761 1.00 97.56 89 VAL A C 1
ATOM 699 O O . VAL A 1 89 ? 13.198 2.515 3.654 1.00 97.56 89 VAL A O 1
ATOM 702 N N . LYS A 1 90 ? 13.373 2.998 5.849 1.00 98.00 90 LYS A N 1
ATOM 703 C CA . LYS A 1 90 ? 14.822 3.254 5.829 1.00 98.00 90 LYS A CA 1
ATOM 704 C C . LYS A 1 90 ? 15.606 2.040 5.339 1.00 98.00 90 LYS A C 1
ATOM 706 O O . LYS A 1 90 ? 16.449 2.186 4.456 1.00 98.00 90 LYS A O 1
ATOM 711 N N . ASP A 1 91 ? 15.283 0.857 5.848 1.00 97.81 91 ASP A N 1
ATOM 712 C CA . ASP A 1 91 ? 15.924 -0.397 5.462 1.00 97.81 91 ASP A CA 1
ATOM 713 C C . ASP A 1 91 ? 15.679 -0.724 3.993 1.00 97.81 91 ASP A C 1
ATOM 715 O O . ASP A 1 91 ? 16.607 -1.109 3.282 1.00 97.81 91 ASP A O 1
ATOM 719 N N . THR A 1 92 ? 14.450 -0.508 3.512 1.00 97.19 92 THR A N 1
ATOM 720 C CA . THR A 1 92 ? 14.124 -0.691 2.093 1.00 97.19 92 THR A CA 1
ATOM 721 C C . THR A 1 92 ? 14.972 0.236 1.220 1.00 97.19 92 THR A C 1
ATOM 723 O O . THR A 1 92 ? 15.581 -0.209 0.250 1.00 97.19 92 THR A O 1
ATOM 726 N N . VAL A 1 93 ? 15.054 1.523 1.571 1.00 97.56 93 VAL A N 1
ATOM 727 C CA . VAL A 1 93 ? 15.843 2.510 0.816 1.00 97.56 93 VAL A CA 1
ATOM 728 C C . VAL A 1 93 ? 17.329 2.161 0.835 1.00 97.56 93 VAL A C 1
ATOM 730 O O . VAL A 1 93 ? 17.986 2.248 -0.201 1.00 97.56 93 VAL A O 1
ATOM 733 N N . LYS A 1 94 ? 17.865 1.753 1.988 1.00 97.94 94 LYS A N 1
ATOM 734 C CA . LYS A 1 94 ? 19.260 1.326 2.127 1.00 97.94 94 LYS A CA 1
ATOM 735 C C . LYS A 1 94 ? 19.555 0.109 1.246 1.00 97.94 94 LYS A C 1
ATOM 737 O O . LYS A 1 94 ? 20.483 0.150 0.448 1.00 97.94 94 LYS A O 1
ATOM 742 N N . MET A 1 95 ? 18.721 -0.926 1.328 1.00 96.88 95 MET A N 1
ATOM 743 C CA . MET A 1 95 ? 18.836 -2.152 0.532 1.00 96.88 95 MET A CA 1
ATOM 744 C C . MET A 1 95 ? 18.796 -1.879 -0.981 1.00 96.88 95 MET A C 1
ATOM 746 O O . MET A 1 95 ? 19.601 -2.445 -1.719 1.00 96.88 95 MET A O 1
ATOM 750 N N . LEU A 1 96 ? 17.935 -0.959 -1.434 1.00 96.94 96 LEU A N 1
ATOM 751 C CA . LEU A 1 96 ? 17.884 -0.520 -2.834 1.00 96.94 96 LEU A CA 1
ATOM 752 C C . LEU A 1 96 ? 19.153 0.228 -3.263 1.00 96.94 96 LEU A C 1
ATOM 754 O O . LEU A 1 96 ? 19.694 -0.055 -4.328 1.00 96.94 96 LEU A O 1
ATOM 758 N N . LYS A 1 97 ? 19.647 1.164 -2.441 1.00 96.88 97 LYS A N 1
ATOM 759 C CA . LYS A 1 97 ? 20.872 1.933 -2.734 1.00 96.88 97 LYS A CA 1
ATOM 760 C C . LYS A 1 97 ? 22.123 1.060 -2.787 1.00 96.88 97 LYS A C 1
ATOM 762 O O . LYS A 1 97 ? 23.026 1.342 -3.562 1.00 96.88 97 LYS A O 1
ATOM 767 N N . GLU A 1 98 ? 22.165 0.015 -1.971 1.00 97.50 98 GLU A N 1
ATOM 768 C CA . GLU A 1 98 ? 23.263 -0.954 -1.930 1.00 97.50 98 GLU A CA 1
ATOM 769 C C . GLU A 1 98 ? 23.167 -2.011 -3.043 1.00 97.50 98 GLU A C 1
ATOM 771 O O . GLU A 1 98 ? 24.027 -2.883 -3.122 1.00 97.50 98 GLU A O 1
ATOM 776 N N . GLY A 1 99 ? 22.125 -1.979 -3.884 1.00 95.50 99 GLY A N 1
ATOM 777 C CA . GLY A 1 99 ? 21.935 -2.960 -4.955 1.00 95.50 99 GLY A CA 1
ATOM 778 C C . GLY A 1 99 ? 21.643 -4.378 -4.454 1.00 95.50 99 GLY A C 1
ATOM 779 O O . GLY A 1 99 ? 21.817 -5.336 -5.198 1.00 95.50 99 GLY A O 1
ATOM 780 N N . ARG A 1 100 ? 21.196 -4.531 -3.199 1.00 95.81 100 ARG A N 1
ATOM 781 C CA . ARG A 1 100 ? 20.893 -5.837 -2.584 1.00 95.81 100 ARG A CA 1
ATOM 782 C C . ARG A 1 100 ? 19.494 -6.364 -2.915 1.00 95.81 100 ARG A C 1
ATOM 784 O O . ARG A 1 100 ? 19.152 -7.469 -2.504 1.00 95.81 100 ARG A O 1
ATOM 791 N N . ALA A 1 101 ? 18.674 -5.575 -3.606 1.00 94.38 101 ALA A N 1
ATOM 792 C CA . ALA A 1 101 ? 17.343 -5.988 -4.034 1.00 94.38 101 ALA A CA 1
ATOM 793 C C . ALA A 1 101 ? 17.422 -6.997 -5.186 1.00 94.38 101 ALA A C 1
ATOM 795 O O . ALA A 1 101 ? 18.158 -6.787 -6.151 1.00 94.38 101 ALA A O 1
ATOM 796 N N . GLU A 1 102 ? 16.622 -8.060 -5.125 1.00 94.75 102 GLU A N 1
ATOM 797 C CA . GLU A 1 102 ? 16.522 -9.001 -6.235 1.00 94.75 102 GLU A CA 1
ATOM 798 C C . GLU A 1 102 ? 15.853 -8.351 -7.452 1.00 94.75 102 GLU A C 1
ATOM 800 O O . GLU A 1 102 ? 14.826 -7.680 -7.333 1.00 94.75 102 GLU A O 1
ATOM 805 N N . LEU A 1 103 ? 16.381 -8.618 -8.651 1.00 93.44 103 LEU A N 1
ATOM 806 C CA . LEU A 1 103 ? 15.849 -8.048 -9.892 1.00 93.44 103 LEU A CA 1
ATOM 807 C C . LEU A 1 103 ? 14.355 -8.356 -10.084 1.00 93.44 103 LEU A C 1
ATOM 809 O O . LEU A 1 103 ? 13.607 -7.479 -10.510 1.00 93.44 103 LEU A O 1
ATOM 813 N N . LYS A 1 104 ? 13.908 -9.565 -9.710 1.00 93.56 104 LYS A N 1
ATOM 814 C CA . LYS A 1 104 ? 12.499 -9.992 -9.800 1.00 93.56 104 LYS A CA 1
ATOM 815 C C . LYS A 1 104 ? 11.550 -9.061 -9.035 1.00 93.56 104 LYS A C 1
ATOM 817 O O . LYS A 1 104 ? 10.423 -8.844 -9.473 1.00 93.56 104 LYS A O 1
ATOM 822 N N . ASP A 1 105 ? 12.018 -8.474 -7.933 1.00 92.81 105 ASP A N 1
ATOM 823 C CA . ASP A 1 105 ? 11.220 -7.593 -7.081 1.00 92.81 105 ASP A CA 1
ATOM 824 C C . ASP A 1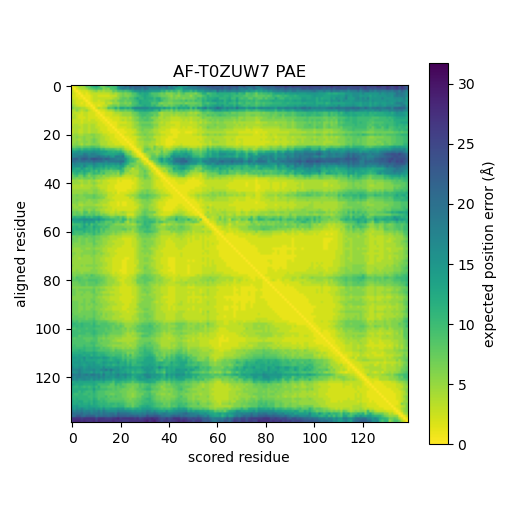 105 ? 11.201 -6.142 -7.571 1.00 92.81 105 ASP A C 1
ATOM 826 O O . ASP A 1 105 ? 10.358 -5.347 -7.143 1.00 92.81 105 ASP A O 1
ATOM 830 N N . LEU A 1 106 ? 12.106 -5.808 -8.494 1.00 94.25 106 LEU A N 1
ATOM 831 C CA . LEU A 1 106 ? 12.210 -4.508 -9.150 1.00 94.25 106 LEU A CA 1
ATOM 832 C C . LEU A 1 106 ? 11.404 -4.440 -10.454 1.00 94.25 106 LEU A C 1
ATOM 834 O O . LEU A 1 106 ? 11.184 -3.344 -10.969 1.00 94.25 106 LEU A O 1
ATOM 838 N N . VAL A 1 107 ? 10.939 -5.581 -10.977 1.00 92.81 107 VAL A N 1
ATOM 839 C CA . VAL A 1 107 ? 10.151 -5.643 -12.216 1.00 92.81 107 VAL A CA 1
ATOM 840 C C . VAL A 1 107 ? 8.834 -4.883 -12.054 1.00 92.81 107 VAL A C 1
ATOM 842 O O . VAL A 1 107 ? 8.102 -5.066 -11.080 1.00 92.81 107 VAL A O 1
ATOM 845 N N . ILE A 1 108 ? 8.516 -4.053 -13.047 1.00 92.19 108 ILE A N 1
ATOM 846 C CA . ILE A 1 108 ? 7.243 -3.339 -13.156 1.00 92.19 108 ILE A CA 1
ATOM 847 C C . ILE A 1 108 ? 6.495 -3.891 -14.367 1.00 92.19 108 ILE A C 1
ATOM 849 O O . ILE A 1 108 ? 7.007 -3.864 -15.484 1.00 92.19 108 ILE A O 1
ATOM 853 N N . TYR A 1 109 ? 5.269 -4.362 -14.146 1.00 89.44 109 TYR A N 1
ATOM 854 C CA . TYR A 1 109 ? 4.411 -4.878 -15.207 1.00 89.44 109 TYR A CA 1
ATOM 855 C C . TYR A 1 109 ? 3.434 -3.801 -15.665 1.00 89.44 109 TYR A C 1
ATOM 857 O O . TYR A 1 109 ? 2.585 -3.339 -14.901 1.00 89.44 109 TYR A O 1
ATOM 865 N N . THR A 1 110 ? 3.520 -3.420 -16.935 1.00 87.88 110 THR A N 1
ATOM 866 C CA . THR A 1 110 ? 2.594 -2.474 -17.561 1.00 87.88 110 THR A CA 1
ATOM 867 C C . THR A 1 110 ? 2.115 -3.018 -18.901 1.00 87.88 110 THR A C 1
ATOM 869 O O . THR A 1 110 ? 2.768 -3.849 -19.530 1.00 87.88 110 THR A O 1
ATOM 872 N N . GLN A 1 111 ? 0.933 -2.574 -19.328 1.00 87.31 111 GLN A N 1
ATOM 873 C CA . GLN A 1 111 ? 0.347 -2.977 -20.600 1.00 87.31 111 GLN A CA 1
ATOM 874 C C . GLN A 1 111 ? 0.139 -1.748 -21.480 1.00 87.31 111 GLN A C 1
ATOM 876 O O . GLN A 1 111 ? -0.574 -0.813 -21.099 1.00 87.31 111 GLN A O 1
ATOM 881 N N . LEU A 1 112 ? 0.717 -1.781 -22.682 1.00 89.06 112 LEU A N 1
ATOM 882 C CA . LEU A 1 112 ? 0.406 -0.809 -23.722 1.00 89.06 112 LEU A CA 1
ATOM 883 C C . LEU A 1 112 ? -1.030 -1.035 -24.214 1.00 89.06 112 LEU A C 1
ATOM 885 O O . LEU A 1 112 ? -1.431 -2.151 -24.536 1.00 89.06 112 LEU A O 1
ATOM 889 N N . ARG A 1 113 ? -1.817 0.041 -24.241 1.00 88.50 113 ARG A N 1
ATOM 890 C CA . ARG A 1 113 ? -3.230 0.050 -24.654 1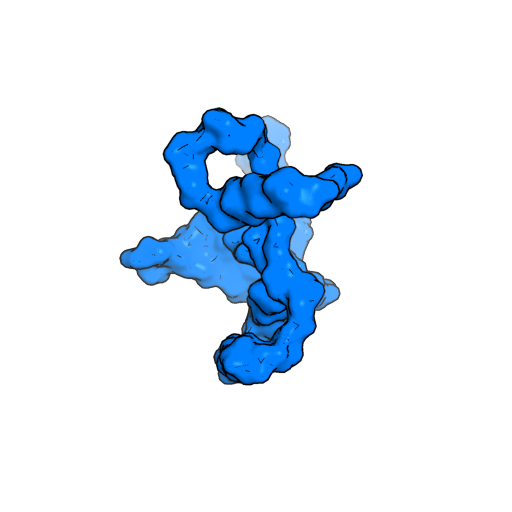.00 88.50 113 ARG A CA 1
ATOM 891 C C . ARG A 1 113 ? -3.425 0.431 -26.116 1.00 88.50 113 ARG A C 1
ATOM 893 O O . ARG A 1 113 ? -4.506 0.225 -26.656 1.00 88.50 113 ARG A O 1
ATOM 900 N N . LYS A 1 114 ? -2.409 1.029 -26.733 1.00 88.06 114 LYS A N 1
ATOM 901 C CA . LYS A 1 114 ? -2.386 1.385 -28.152 1.00 88.06 114 LYS A CA 1
ATOM 902 C C . LYS A 1 114 ? -1.225 0.663 -28.834 1.00 88.06 114 LYS A C 1
ATOM 904 O O . LYS A 1 114 ? -0.351 0.107 -28.170 1.00 88.06 114 LYS A O 1
ATOM 909 N N . ALA A 1 115 ? -1.225 0.676 -30.160 1.00 86.81 115 ALA A N 1
ATOM 910 C CA . ALA A 1 115 ? -0.049 0.288 -30.924 1.00 86.81 115 ALA A CA 1
ATOM 911 C C . ALA A 1 115 ? 1.096 1.290 -30.671 1.00 86.81 115 ALA A C 1
ATOM 913 O O . ALA A 1 115 ? 0.840 2.446 -30.333 1.00 86.81 115 ALA A O 1
ATOM 914 N N . ILE A 1 116 ? 2.344 0.829 -30.778 1.00 86.88 116 ILE A N 1
ATOM 915 C CA . ILE A 1 116 ? 3.554 1.577 -30.384 1.00 86.88 116 ILE A CA 1
ATOM 916 C C . ILE A 1 116 ? 3.695 2.896 -31.159 1.00 86.88 116 ILE A C 1
ATOM 918 O O . ILE A 1 116 ? 4.133 3.896 -30.603 1.00 86.88 116 ILE A O 1
ATOM 922 N N . ASP A 1 117 ? 3.270 2.904 -32.416 1.00 86.06 117 ASP A N 1
ATOM 923 C CA . ASP A 1 117 ? 3.231 4.039 -33.343 1.00 86.06 117 ASP A CA 1
ATOM 924 C C . ASP A 1 117 ? 2.135 5.070 -33.021 1.00 86.06 117 ASP A C 1
ATOM 926 O O . ASP A 1 117 ? 2.196 6.201 -33.490 1.00 86.06 117 ASP A O 1
ATOM 930 N N . LYS A 1 118 ? 1.138 4.705 -32.205 1.00 90.31 118 LYS A N 1
ATOM 931 C CA . LYS A 1 118 ? -0.017 5.556 -31.858 1.00 90.31 118 LYS A CA 1
ATOM 932 C C . LYS A 1 118 ? 0.128 6.272 -30.514 1.00 90.31 118 LYS A C 1
ATOM 934 O O . LYS A 1 118 ? -0.865 6.764 -29.963 1.00 90.31 118 LYS A O 1
ATOM 939 N N . TYR A 1 119 ? 1.325 6.248 -29.938 1.00 87.94 119 TYR A N 1
ATOM 940 C CA . TYR A 1 119 ? 1.643 6.970 -28.714 1.00 87.94 119 TYR A CA 1
ATOM 941 C C . TYR A 1 119 ? 2.287 8.309 -29.048 1.00 87.94 119 TYR A C 1
ATOM 943 O O . TYR A 1 119 ? 3.342 8.349 -29.669 1.00 87.94 119 TYR A O 1
ATOM 951 N N . ASP A 1 120 ? 1.676 9.389 -28.565 1.00 85.44 120 ASP A N 1
ATOM 952 C CA . ASP A 1 120 ? 2.191 10.749 -28.756 1.00 85.44 120 ASP A CA 1
ATOM 953 C C . ASP A 1 120 ? 3.367 11.060 -27.813 1.00 85.44 120 ASP A C 1
ATOM 955 O O . ASP A 1 120 ? 4.236 11.865 -28.128 1.00 85.44 120 ASP A O 1
ATOM 959 N N . ASN A 1 121 ? 3.404 10.401 -26.647 1.00 88.06 121 ASN A N 1
ATOM 960 C CA . ASN A 1 121 ? 4.401 10.634 -25.604 1.00 88.06 121 ASN A CA 1
ATOM 961 C C . ASN A 1 121 ? 5.331 9.434 -25.423 1.00 88.06 121 ASN A C 1
ATOM 963 O O . ASN A 1 121 ? 4.884 8.286 -25.362 1.00 88.06 121 ASN A O 1
ATOM 967 N N . THR A 1 122 ? 6.615 9.726 -25.223 1.00 86.00 122 THR A N 1
ATOM 968 C CA . THR A 1 122 ? 7.630 8.732 -24.869 1.00 86.00 122 THR A CA 1
ATOM 969 C C . THR A 1 122 ? 7.511 8.351 -23.397 1.00 86.00 122 THR A C 1
ATOM 971 O O . THR A 1 122 ? 7.660 9.199 -22.517 1.00 86.00 122 THR A O 1
ATOM 974 N N . SER A 1 123 ? 7.276 7.068 -23.123 1.00 88.75 123 SER A N 1
ATOM 975 C CA . SER A 1 123 ? 7.246 6.514 -21.768 1.00 88.75 123 SER A CA 1
ATOM 976 C C . SER A 1 123 ? 8.237 5.354 -21.610 1.00 88.75 123 SER A C 1
ATOM 978 O O . SER A 1 123 ? 8.615 4.734 -22.610 1.00 88.75 123 SER A O 1
ATOM 980 N N . PRO A 1 124 ? 8.685 5.037 -20.378 1.00 89.88 124 PRO A N 1
ATOM 981 C CA . PRO A 1 124 ? 9.634 3.948 -20.140 1.00 89.88 124 PRO A CA 1
ATOM 982 C C . PRO A 1 124 ? 9.164 2.606 -20.708 1.00 89.88 124 PRO A C 1
ATOM 984 O O . PRO A 1 124 ? 9.952 1.872 -21.299 1.00 89.88 124 PRO A O 1
ATOM 987 N N . GLU A 1 125 ? 7.874 2.303 -20.581 1.00 90.12 125 GLU A N 1
ATOM 988 C CA . GLU A 1 125 ? 7.276 1.087 -21.123 1.00 90.12 125 GLU A CA 1
ATOM 989 C C . GLU A 1 125 ? 7.238 1.066 -22.656 1.00 90.12 125 GLU A C 1
ATOM 991 O O . GLU A 1 125 ? 7.445 0.012 -23.260 1.00 90.12 125 GLU A O 1
ATOM 996 N N . LEU A 1 126 ? 7.028 2.221 -23.296 1.00 91.69 126 LEU A N 1
ATOM 997 C CA . LEU A 1 126 ? 7.058 2.338 -24.751 1.00 91.69 126 LEU A CA 1
ATOM 998 C C . LEU A 1 126 ? 8.475 2.105 -25.283 1.00 91.69 126 LEU A C 1
ATOM 1000 O O . LEU A 1 126 ? 8.667 1.348 -26.232 1.00 91.69 126 LEU A O 1
ATOM 1004 N N . GLU A 1 127 ? 9.473 2.717 -24.649 1.00 91.94 127 GLU A N 1
ATOM 1005 C CA . GLU A 1 127 ? 10.877 2.552 -25.028 1.00 91.94 127 GLU A CA 1
ATOM 1006 C C . GLU A 1 127 ? 11.384 1.134 -24.763 1.00 91.94 127 GLU A C 1
ATOM 1008 O O . GLU A 1 127 ? 12.105 0.573 -25.589 1.00 91.94 127 GLU A O 1
ATOM 1013 N N . ALA A 1 128 ? 10.965 0.509 -23.659 1.00 91.56 128 ALA A N 1
ATOM 1014 C CA . ALA A 1 128 ? 11.247 -0.899 -23.403 1.00 91.56 128 ALA A CA 1
ATOM 1015 C C . ALA A 1 128 ? 10.668 -1.799 -24.508 1.00 91.56 128 ALA A C 1
ATOM 1017 O O . ALA A 1 128 ? 11.372 -2.674 -25.012 1.00 91.56 128 ALA A O 1
ATOM 1018 N N . ALA A 1 129 ? 9.427 -1.549 -24.944 1.00 90.56 129 ALA A N 1
ATOM 1019 C CA . ALA A 1 129 ? 8.802 -2.303 -26.029 1.00 90.56 129 ALA A CA 1
ATOM 1020 C C . ALA A 1 129 ? 9.520 -2.101 -27.375 1.00 90.56 129 ALA A C 1
ATOM 1022 O O . ALA A 1 129 ? 9.783 -3.076 -28.078 1.00 90.56 129 ALA A O 1
ATOM 1023 N N . LYS A 1 130 ? 9.896 -0.862 -27.723 1.00 90.31 130 LYS A N 1
ATOM 1024 C CA . LYS A 1 130 ? 10.682 -0.571 -28.936 1.00 90.31 130 LYS A CA 1
ATOM 1025 C C . LYS A 1 130 ? 12.032 -1.288 -28.921 1.00 90.31 130 LYS A C 1
ATOM 1027 O O . LYS A 1 130 ? 12.396 -1.913 -29.914 1.00 90.31 130 LYS A O 1
ATOM 1032 N N . LYS A 1 131 ? 12.752 -1.244 -27.793 1.00 91.50 131 LYS A N 1
ATOM 1033 C CA . LYS A 1 131 ? 14.032 -1.951 -27.618 1.00 91.50 131 LYS A CA 1
ATOM 1034 C C . LYS A 1 131 ? 13.873 -3.465 -27.737 1.00 91.50 131 LYS A C 1
ATOM 1036 O O . LYS A 1 131 ? 14.700 -4.101 -28.379 1.00 91.50 131 LYS A O 1
ATOM 1041 N N . ALA A 1 132 ? 12.810 -4.035 -27.169 1.00 90.44 132 ALA A N 1
ATOM 1042 C CA . ALA A 1 132 ? 12.522 -5.463 -27.281 1.00 90.44 132 ALA A CA 1
ATOM 1043 C C . ALA A 1 132 ? 12.277 -5.889 -28.741 1.00 90.44 132 ALA A C 1
ATOM 1045 O O . ALA A 1 132 ? 12.838 -6.888 -29.186 1.00 90.44 132 ALA A O 1
ATOM 1046 N N . ILE A 1 133 ? 11.510 -5.096 -29.502 1.00 89.31 133 ILE A N 1
ATOM 1047 C CA . 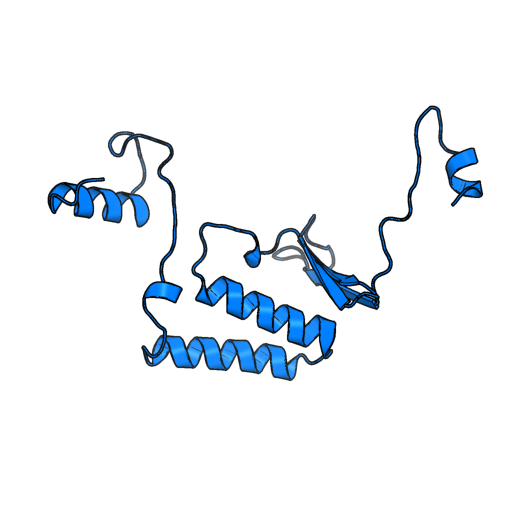ILE A 1 133 ? 11.266 -5.338 -30.934 1.00 89.31 133 ILE A CA 1
ATOM 1048 C C . ILE A 1 133 ? 12.564 -5.234 -31.737 1.00 89.31 133 ILE A C 1
ATOM 1050 O O . ILE A 1 133 ? 12.862 -6.131 -32.521 1.00 89.31 133 ILE A O 1
ATOM 1054 N N . ALA A 1 134 ? 13.355 -4.180 -31.518 1.00 90.44 134 ALA A N 1
ATOM 1055 C CA . ALA A 1 134 ? 14.648 -4.008 -32.183 1.00 90.44 134 ALA A CA 1
ATOM 1056 C C . ALA A 1 134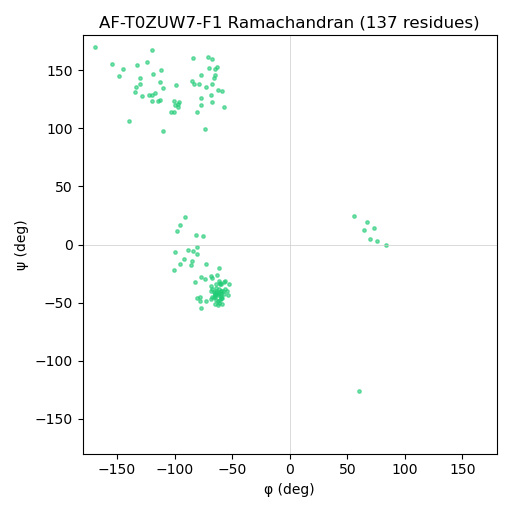 ? 15.629 -5.151 -31.858 1.00 90.44 134 ALA A C 1
ATOM 1058 O O . ALA A 1 134 ? 16.427 -5.543 -32.703 1.00 90.44 134 ALA A O 1
ATOM 1059 N N . GLY A 1 135 ? 15.546 -5.708 -30.647 1.00 88.62 135 GLY A N 1
ATOM 1060 C CA . GLY A 1 135 ? 16.339 -6.849 -30.193 1.00 88.62 135 GLY A CA 1
ATOM 1061 C C . GLY A 1 135 ? 15.817 -8.224 -30.628 1.00 88.62 135 GLY A C 1
ATOM 1062 O O . GLY A 1 135 ? 16.324 -9.223 -30.127 1.00 88.62 135 GLY A O 1
ATOM 1063 N N . ASN A 1 136 ? 14.812 -8.309 -31.511 1.00 86.06 136 ASN A N 1
ATOM 1064 C CA . ASN A 1 136 ? 14.170 -9.562 -31.941 1.00 86.06 136 ASN A CA 1
ATOM 1065 C C . ASN A 1 136 ? 13.610 -10.428 -30.796 1.00 86.06 136 ASN A C 1
ATOM 1067 O O . ASN A 1 136 ? 13.418 -11.637 -3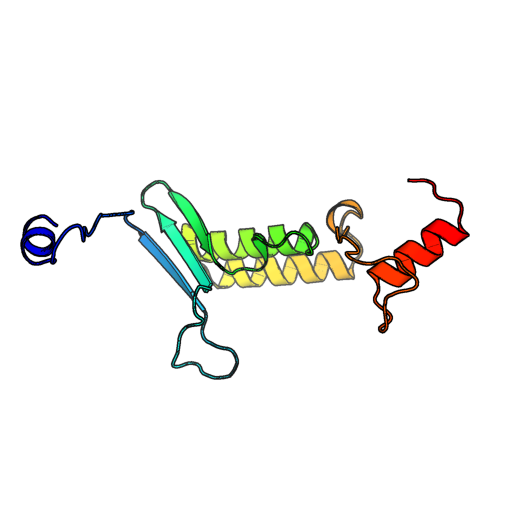0.956 1.00 86.06 136 ASN A O 1
ATOM 1071 N N . VAL A 1 137 ? 13.294 -9.823 -29.649 1.00 75.25 137 VAL A N 1
ATOM 1072 C CA . VAL A 1 137 ? 12.612 -10.518 -28.556 1.00 75.25 137 VAL A CA 1
ATOM 1073 C C . VAL A 1 137 ? 11.157 -10.709 -28.982 1.00 75.25 137 VAL A C 1
ATOM 1075 O O . VAL A 1 137 ? 10.354 -9.774 -28.959 1.00 75.25 137 VAL A O 1
ATOM 1078 N N . LYS A 1 138 ? 10.830 -11.914 -29.461 1.00 61.00 138 LYS A N 1
ATOM 1079 C CA . LYS A 1 138 ? 9.458 -12.283 -29.835 1.00 61.00 138 LYS A CA 1
ATOM 1080 C C . LYS A 1 138 ? 8.576 -12.409 -28.587 1.00 61.00 138 LYS A C 1
ATOM 1082 O O . LYS A 1 138 ? 9.072 -12.685 -27.498 1.00 61.00 138 LYS A O 1
ATOM 1087 N N . ARG A 1 139 ? 7.277 -12.157 -28.790 1.00 55.88 139 ARG A N 1
ATOM 1088 C CA . ARG A 1 139 ? 6.215 -12.331 -27.787 1.00 55.88 139 ARG A CA 1
ATOM 1089 C C . ARG A 1 139 ? 6.144 -13.755 -27.259 1.00 55.88 139 ARG A C 1
ATOM 1091 O O . ARG A 1 139 ? 6.328 -14.674 -28.087 1.00 55.88 139 ARG A O 1
#

Secondary structure (DSSP, 8-state):
-HHHHTTS-TT--------EEEEEEEEETTEEEEEEEEEEEEEETTSPEEEESSGGG-SSS-HHHHHHHHHHHHIIIII--HHHHHHHHHHHHHHHHTT-S-HHHH------SS-GGG-SS--HHHHHHHHHHHTT---

Organism: NCBI:txid410659

Solvent-accessible surface area (backbone atoms only — not comparable to full-atom values): 8500 Å² total; per-residue (Å²): 102,71,79,58,36,74,72,41,68,90,90,49,76,74,77,88,87,82,60,66,81,36,72,49,74,43,54,32,91,96,38,83,93,41,72,31,84,67,33,38,38,35,26,31,79,87,71,48,75,50,78,36,74,53,71,64,81,47,69,71,48,25,50,52,61,30,51,50,51,50,53,31,51,44,27,42,55,77,69,64,32,66,65,58,27,52,49,56,51,52,52,50,53,48,37,54,76,69,64,71,58,57,69,82,36,63,47,64,55,80,80,83,89,60,61,83,90,73,55,93,69,94,43,74,69,56,52,50,51,51,52,35,55,76,66,69,56,75,134

Sequence (139 aa):
MSAVNKKLPGAMELELEDFYTRGVFVGKKGKSESGAKKKYALLSESGRIKIKGFELVRRDWSNVARETQKRVLEAILKEGSKEKALDIVKDTVKMLKEGRAELKDLVIYTQLRKAIDKYDNTSPELEAAKKAIAGNVKR

Radius of gyration: 21.46 Å; Cα contacts (8 Å, |Δi|>4): 144; chains: 1; bounding box: 62×32×50 Å

Mean predicted aligned error: 6.93 Å

Nearest PDB structures (foldseek):
  5vu9-assembly1_A  TM=9.248E-01  e=1.765E-10  Thermococcus kodakarensis
  7tqw-assembly1_A  TM=9.212E-01  e=3.200E-10  Thermococcus kodakarensis
  6wya-assembly1_A  TM=9.193E-01  e=4.169E-10  Thermococcus kodakarensis KOD1
  4flx-assembly1_A  TM=8.349E-01  e=9.850E-10  Pyrococcus abyssi GE5
  7b07-assembly1_A  TM=7.864E-01  e=2.178E-09  Thermococcus gorgonarius

InterPro domains:
  IPR006134 DNA-directed DNA polymerase, family B, multifunctional domain [PF00136] (3-134)
  IPR023211 DNA polymerase, palm domain superfamily [G3DSA:3.90.1600.10] (1-55)
  IPR042087 DNA polymerase family B, thumb domain [G3DSA:1.10.132.60] (56-138)
  IPR043502 DNA/RNA polymerase superfamily [SSF56672] (3-134)
  IPR050240 DNA polymerase type-B [PTHR10322] (3-132)

Foldseek 3Di:
DVVVQVPDPDPDDDDDPAAFPDKDFDCDDPDPVHTDPFAMWTQGPVRDIDGTPDPLPDQQAFQLVNVLVVQLSCCCRVVVDPPSNVVSVVVSVVCVVVVVDDPNRRDGDDDDPDPLVPDPDDDPVSVVVVVCVVVVVDD